Protein AF-A0A925I6N8-F1 (afdb_monomer_lite)

pLDDT: mean 93.07, std 11.15, range [39.81, 98.56]

Secondary structure (DSSP, 8-state):
---TT--EEEEEEEESSSEEEEEEEETTS-EEEEEEE--TT-HHHHHHHHHHHHHHTTT--HHHHGGG-SEEEEEESHHHHHHHTT----------TT-TTHHHHTTTGGG---

Radius of gyration: 21.25 Å; chains: 1; bounding box: 43×27×70 Å

Foldseek 3Di:
DPDLDFAWAEWEWEAQPQKIKIWIAGPVGDIWMFIAGADPVDRVVRRQNRVQRRCVVSPDHPVVRVVRYNDYHYHYCNVVCCVVVVPDDDDDDDDDPPCPCVVVCVVVVVPDPD

Sequence (114 aa):
MHTQHSPVQVMGIDAGGTMTDTFFVREDGAFVVGKAQSNPGDESQAIYESSVDALAEWQRKVDDVFPELLTCVYSGTAMLNRVVQRKGLDVGLMCNRGFEDIHSMGRAIQSYLG

Structure (mmCIF, N/CA/C/O backbone):
data_AF-A0A925I6N8-F1
#
_entry.id   AF-A0A925I6N8-F1
#
loop_
_atom_site.group_PDB
_atom_site.id
_atom_site.type_symbol
_atom_site.label_atom_id
_atom_site.label_alt_id
_atom_site.label_comp_id
_atom_site.label_asym_id
_atom_site.label_entity_id
_atom_site.label_seq_id
_atom_site.pdbx_PDB_ins_code
_atom_site.Cartn_x
_atom_site.Cartn_y
_atom_site.Cartn_z
_atom_site.occupancy
_atom_site.B_iso_or_equiv
_atom_site.auth_seq_id
_atom_site.auth_comp_id
_atom_site.auth_asym_id
_atom_site.auth_atom_id
_atom_site.pdbx_PDB_model_num
ATOM 1 N N . MET A 1 1 ? -15.101 10.101 32.518 1.00 39.81 1 MET A N 1
ATOM 2 C CA . MET A 1 1 ? -14.755 8.663 32.532 1.00 39.81 1 MET A CA 1
ATOM 3 C C . MET A 1 1 ? -15.674 7.906 31.567 1.00 39.81 1 MET A C 1
ATOM 5 O O . MET A 1 1 ? -16.537 7.164 32.006 1.00 39.81 1 MET A O 1
ATOM 9 N N . HIS A 1 2 ? -15.506 8.112 30.257 1.00 40.62 2 HIS A N 1
ATOM 10 C CA . HIS A 1 2 ? -16.213 7.374 29.199 1.00 40.62 2 HIS A CA 1
ATOM 11 C C . HIS A 1 2 ? -15.241 7.173 28.027 1.00 40.62 2 HIS A C 1
ATOM 13 O O . HIS A 1 2 ? -15.303 7.894 27.045 1.00 40.62 2 HIS A O 1
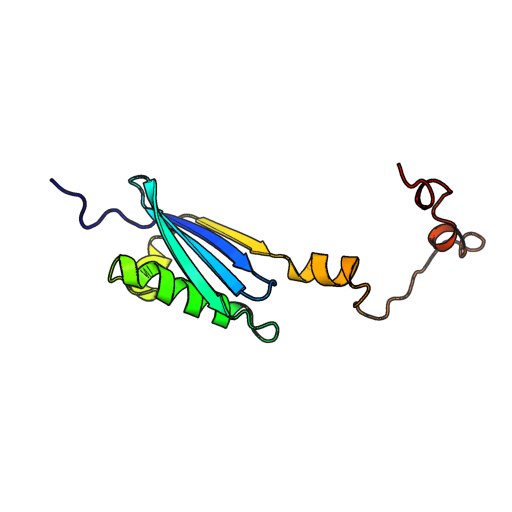ATOM 19 N N . THR A 1 3 ? -14.268 6.274 28.168 1.00 51.88 3 THR A N 1
ATOM 20 C CA . THR A 1 3 ? -13.252 6.003 2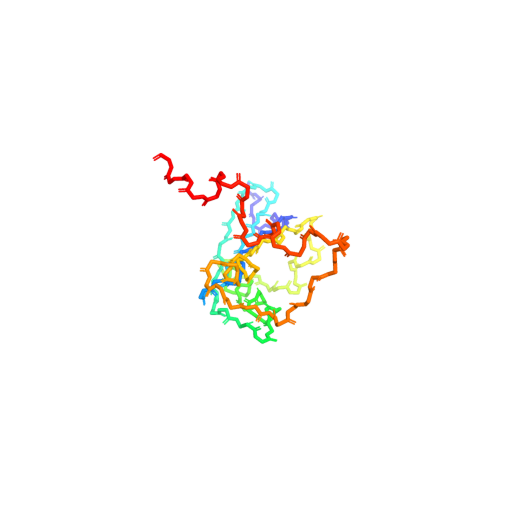7.123 1.00 51.88 3 THR A CA 1
ATOM 21 C C . THR A 1 3 ? -13.234 4.543 26.667 1.00 51.88 3 THR A C 1
ATOM 23 O O . THR A 1 3 ? -12.386 4.151 25.875 1.00 51.88 3 THR A O 1
ATOM 26 N N . GLN A 1 4 ? -14.169 3.708 27.130 1.00 58.59 4 GLN A N 1
ATOM 27 C CA . GLN A 1 4 ? -14.144 2.274 26.808 1.00 58.59 4 GLN A CA 1
ATOM 28 C C . GLN A 1 4 ? -14.782 1.910 25.453 1.00 58.59 4 GLN A C 1
ATOM 30 O O . GLN A 1 4 ? -14.677 0.759 25.042 1.00 58.59 4 GLN A O 1
ATOM 35 N N . HIS A 1 5 ? -15.397 2.857 24.730 1.00 69.38 5 HIS A N 1
ATOM 36 C CA . HIS A 1 5 ? -16.112 2.571 23.474 1.00 69.38 5 HIS A CA 1
ATOM 37 C C . HIS A 1 5 ? -16.114 3.753 22.483 1.00 69.38 5 HIS A C 1
ATOM 39 O O . HIS A 1 5 ? -17.152 4.147 21.966 1.00 69.38 5 HIS A O 1
ATOM 45 N N . SER A 1 6 ? -14.949 4.363 22.243 1.00 89.56 6 SER A N 1
ATOM 46 C CA . SER A 1 6 ? -14.807 5.282 21.104 1.00 89.56 6 SER A CA 1
ATOM 47 C C . SER A 1 6 ? -14.763 4.464 19.799 1.00 89.56 6 SER A C 1
ATOM 49 O O . SER A 1 6 ? -14.022 3.471 19.759 1.00 89.56 6 SER A O 1
ATOM 51 N N . PRO A 1 7 ? -15.556 4.821 18.768 1.00 95.00 7 PRO A N 1
ATOM 52 C CA . PRO A 1 7 ? -15.595 4.084 17.509 1.00 95.00 7 PRO A CA 1
ATOM 53 C C . PRO A 1 7 ? -14.255 4.173 16.779 1.00 95.00 7 PRO A C 1
ATOM 55 O O . PRO A 1 7 ? -13.541 5.176 16.864 1.00 95.00 7 PRO A O 1
ATOM 58 N N . VAL A 1 8 ? -13.914 3.120 16.045 1.00 97.69 8 VAL A N 1
ATOM 59 C CA . VAL A 1 8 ? -12.713 3.056 15.208 1.00 97.69 8 VAL A CA 1
ATOM 60 C C . VAL A 1 8 ? -13.058 3.607 13.830 1.00 97.69 8 VAL A C 1
ATOM 62 O O . VAL A 1 8 ? -13.865 3.028 13.117 1.00 97.69 8 VAL A O 1
ATOM 65 N N . GLN A 1 9 ? -12.463 4.736 13.452 1.00 97.94 9 GLN A N 1
ATOM 66 C CA . GLN A 1 9 ? -12.894 5.504 12.279 1.00 97.94 9 GLN A CA 1
ATOM 67 C C . GLN A 1 9 ? -11.942 5.393 11.086 1.00 97.94 9 GLN A C 1
ATOM 69 O O . GLN A 1 9 ? -12.376 5.556 9.945 1.00 97.94 9 GLN A O 1
ATOM 74 N N . VAL A 1 10 ? -10.651 5.148 11.319 1.00 98.56 10 VAL A N 1
ATOM 75 C CA . VAL A 1 10 ? -9.627 5.162 10.264 1.00 98.56 10 VAL A CA 1
ATOM 76 C C . VAL A 1 10 ? -8.835 3.866 10.283 1.00 98.56 10 VAL A C 1
ATOM 78 O O . VAL A 1 10 ? -8.399 3.423 11.344 1.00 98.56 10 VAL A O 1
ATOM 81 N N . MET A 1 11 ? -8.600 3.309 9.097 1.00 98.56 11 MET A N 1
ATOM 82 C CA . MET A 1 11 ? -7.674 2.202 8.873 1.00 98.56 11 MET A CA 1
ATOM 83 C C . MET A 1 11 ? -6.596 2.610 7.860 1.00 98.56 11 MET A C 1
ATOM 85 O O . MET A 1 11 ? -6.897 3.137 6.790 1.00 98.56 11 MET A O 1
ATOM 89 N N . GLY A 1 12 ? -5.334 2.369 8.191 1.00 98.50 12 GLY A N 1
ATOM 90 C CA . GLY A 1 12 ? -4.198 2.420 7.276 1.00 98.50 12 GLY A CA 1
ATOM 91 C C . GLY A 1 12 ? -3.651 1.016 7.047 1.00 98.50 12 GLY A C 1
ATOM 92 O O . GLY A 1 12 ? -3.636 0.204 7.971 1.00 98.50 12 GLY A O 1
ATOM 93 N N . ILE A 1 13 ? -3.210 0.728 5.827 1.00 98.38 13 ILE A N 1
ATOM 94 C CA . ILE A 1 13 ? -2.634 -0.565 5.442 1.00 98.38 13 ILE A CA 1
ATOM 95 C C . ILE A 1 13 ? -1.299 -0.315 4.750 1.00 98.38 13 ILE A C 1
ATOM 97 O O . ILE A 1 13 ? -1.236 0.519 3.845 1.00 98.38 13 ILE A O 1
ATOM 101 N N . ASP A 1 14 ? -0.265 -1.058 5.135 1.00 97.31 14 ASP A N 1
ATOM 102 C CA . ASP A 1 14 ? 0.989 -1.188 4.389 1.00 97.31 14 ASP A CA 1
ATOM 103 C C . ASP A 1 14 ? 1.228 -2.665 4.0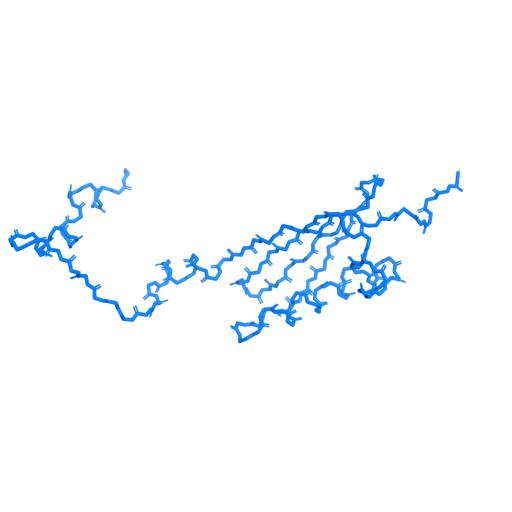49 1.00 97.31 14 ASP A C 1
ATOM 105 O O . ASP A 1 14 ? 1.412 -3.503 4.932 1.00 97.31 14 ASP A O 1
ATOM 109 N N . ALA A 1 15 ? 1.157 -2.995 2.760 1.00 94.75 15 ALA A N 1
ATOM 110 C CA . ALA A 1 15 ? 1.225 -4.362 2.249 1.00 94.75 15 ALA A CA 1
ATOM 111 C C . ALA A 1 15 ? 2.360 -4.570 1.225 1.00 94.75 15 ALA A C 1
ATOM 113 O O . ALA A 1 15 ? 3.036 -3.651 0.758 1.00 94.75 15 ALA A O 1
ATOM 114 N N . GLY A 1 16 ? 2.586 -5.822 0.825 1.00 84.06 16 GLY A N 1
ATOM 115 C CA . GLY A 1 16 ? 3.501 -6.167 -0.274 1.00 84.06 16 GLY A CA 1
ATOM 116 C C . GLY A 1 16 ? 4.990 -6.255 0.094 1.00 84.06 16 GLY A C 1
ATOM 117 O O . GLY A 1 16 ? 5.809 -6.565 -0.778 1.00 84.06 16 GLY A O 1
ATOM 118 N N . GLY A 1 17 ? 5.339 -6.020 1.365 1.00 88.19 17 GLY A N 1
ATOM 119 C CA . GLY A 1 17 ? 6.634 -6.372 1.956 1.00 88.19 17 GLY A CA 1
ATOM 120 C C . GLY A 1 17 ? 6.657 -7.812 2.483 1.00 88.19 17 GLY A C 1
ATOM 121 O O . GLY A 1 17 ? 5.795 -8.619 2.147 1.00 88.19 17 GLY A O 1
ATOM 122 N N . THR A 1 18 ? 7.617 -8.149 3.349 1.00 91.94 18 THR A N 1
ATOM 123 C CA . THR A 1 18 ? 7.642 -9.449 4.058 1.00 91.94 18 THR A CA 1
ATOM 124 C C . THR A 1 18 ? 6.484 -9.585 5.049 1.00 91.94 18 THR A C 1
ATOM 126 O O . THR A 1 18 ? 5.966 -10.680 5.261 1.00 91.94 18 THR A O 1
ATOM 129 N N . MET A 1 19 ? 6.090 -8.462 5.644 1.00 96.69 19 MET A N 1
ATOM 130 C CA . MET A 1 19 ? 4.994 -8.355 6.597 1.00 96.69 19 MET A CA 1
ATOM 131 C C . MET A 1 19 ? 3.978 -7.356 6.049 1.00 96.69 19 MET A C 1
ATOM 133 O O . MET A 1 19 ? 4.350 -6.451 5.299 1.00 96.69 19 MET A O 1
ATOM 137 N N . THR A 1 20 ? 2.719 -7.568 6.400 1.00 97.94 20 THR A N 1
ATOM 138 C CA . THR A 1 20 ? 1.620 -6.635 6.181 1.00 97.94 20 THR A CA 1
ATOM 139 C C . THR A 1 20 ? 1.283 -6.018 7.525 1.00 97.94 20 THR A C 1
ATOM 141 O O . THR A 1 20 ? 1.095 -6.748 8.500 1.00 97.94 20 THR A O 1
ATOM 144 N N . ASP A 1 21 ? 1.238 -4.693 7.568 1.00 98.25 21 ASP A N 1
ATOM 145 C CA . ASP A 1 21 ? 0.953 -3.924 8.769 1.00 98.25 21 ASP A CA 1
ATOM 146 C C . ASP A 1 21 ? -0.401 -3.208 8.604 1.00 98.25 21 ASP A C 1
ATOM 148 O O . ASP A 1 21 ? -0.715 -2.645 7.550 1.00 98.25 21 ASP A O 1
ATOM 152 N N . THR A 1 22 ? -1.217 -3.214 9.656 1.00 98.56 22 THR A N 1
ATOM 153 C CA . THR A 1 22 ? -2.500 -2.491 9.704 1.00 98.56 22 THR A CA 1
ATOM 154 C C . THR A 1 22 ? -2.516 -1.539 10.884 1.00 98.56 22 THR A C 1
ATOM 156 O O . THR A 1 22 ? -2.161 -1.926 11.994 1.00 98.56 22 THR A O 1
ATOM 159 N N . PHE A 1 23 ? -2.974 -0.312 10.667 1.00 98.06 23 PHE A N 1
ATOM 160 C CA . PHE A 1 23 ? -3.001 0.757 11.659 1.00 98.06 23 PHE A CA 1
ATOM 161 C C . PHE A 1 23 ? -4.432 1.263 11.835 1.00 98.06 23 PHE A C 1
ATOM 163 O O . PHE A 1 23 ? -5.018 1.771 10.882 1.00 98.06 23 PHE A O 1
ATOM 170 N N . PHE A 1 24 ? -5.001 1.146 13.032 1.00 98.56 24 PHE A N 1
ATOM 171 C CA . PHE A 1 24 ? -6.367 1.600 13.320 1.00 98.56 24 PHE A CA 1
ATOM 172 C C . PHE A 1 24 ? -6.353 2.822 14.221 1.00 98.56 24 PHE A C 1
ATOM 174 O O . PHE A 1 24 ? -5.601 2.843 15.190 1.00 98.56 24 PHE A O 1
ATOM 181 N N . VAL A 1 25 ? -7.220 3.800 13.953 1.00 98.31 25 VAL A N 1
ATOM 182 C CA . VAL A 1 25 ? -7.376 5.008 14.779 1.00 98.31 25 VAL A CA 1
ATOM 183 C C . VAL A 1 25 ? -8.829 5.170 15.202 1.00 98.31 25 VAL A C 1
ATOM 185 O O . VAL A 1 25 ? -9.746 5.110 14.378 1.00 98.31 25 VAL A O 1
ATOM 188 N N . ARG A 1 26 ? -9.031 5.381 16.500 1.00 97.25 26 ARG A N 1
ATOM 189 C CA . ARG A 1 26 ? -10.319 5.742 17.097 1.00 97.25 26 ARG A CA 1
ATOM 190 C C . ARG A 1 26 ? -10.627 7.222 16.923 1.00 97.25 26 ARG A C 1
ATOM 192 O O . ARG A 1 26 ? -9.738 8.029 16.674 1.00 97.25 26 ARG A O 1
ATOM 199 N N . GLU A 1 27 ? -11.887 7.585 17.120 1.00 96.81 27 GLU A N 1
ATOM 200 C CA . GLU A 1 27 ? -12.326 8.985 17.144 1.00 96.81 27 GLU A CA 1
ATOM 201 C C . GLU A 1 27 ? -11.562 9.827 18.186 1.00 96.81 27 GLU A C 1
ATOM 203 O O . GLU A 1 27 ? -11.271 10.996 17.948 1.00 96.81 27 GLU A O 1
ATOM 208 N N . ASP A 1 28 ? -11.179 9.229 19.320 1.00 95.69 28 ASP A N 1
ATOM 209 C CA . ASP A 1 28 ? -10.369 9.882 20.360 1.00 95.69 28 ASP A CA 1
ATOM 210 C C . ASP A 1 28 ? -8.865 9.991 20.026 1.00 95.69 28 ASP A C 1
ATOM 212 O O . ASP A 1 28 ? -8.088 10.523 20.822 1.00 95.69 28 ASP A O 1
ATOM 216 N N . GLY A 1 29 ? -8.448 9.510 18.851 1.00 95.75 29 GLY A N 1
ATOM 217 C CA . GLY A 1 29 ? -7.067 9.534 18.373 1.00 95.75 29 GLY A CA 1
ATOM 218 C C . GLY A 1 29 ? -6.181 8.403 18.904 1.00 95.75 29 GLY A C 1
ATOM 219 O O . GLY A 1 29 ? -5.021 8.313 18.496 1.00 95.75 29 GLY A O 1
ATOM 220 N N . ALA A 1 30 ? -6.684 7.525 19.781 1.00 96.56 30 ALA A N 1
ATOM 221 C CA . ALA A 1 30 ? -5.942 6.335 20.183 1.00 96.56 30 ALA A CA 1
ATOM 222 C C . ALA A 1 30 ? -5.796 5.369 19.001 1.00 96.56 30 ALA A C 1
ATOM 224 O O . ALA A 1 30 ? -6.712 5.212 18.190 1.00 96.56 30 ALA A O 1
ATOM 225 N N . PHE A 1 31 ? -4.651 4.691 18.924 1.00 97.88 31 PHE A N 1
ATOM 226 C CA . PHE A 1 31 ? -4.344 3.796 17.816 1.00 97.88 31 PHE A CA 1
ATOM 227 C C . PHE A 1 31 ? -3.756 2.463 18.269 1.00 97.88 31 PHE A C 1
ATOM 229 O O . PHE A 1 31 ? -3.188 2.358 19.357 1.00 97.88 31 PHE A O 1
ATOM 236 N N . VAL A 1 32 ? -3.883 1.463 17.401 1.00 98.31 32 VAL A N 1
ATOM 237 C CA . VAL A 1 32 ? -3.223 0.154 17.509 1.00 98.31 32 VAL A CA 1
ATOM 238 C C . VAL A 1 32 ? -2.632 -0.234 16.167 1.00 98.31 32 VAL A C 1
ATOM 240 O O . VAL A 1 32 ? -3.102 0.203 15.113 1.00 98.31 32 VAL A O 1
ATOM 243 N N . VAL A 1 33 ? -1.592 -1.058 16.226 1.00 98.38 33 VAL A N 1
ATOM 244 C CA . VAL A 1 33 ? -0.901 -1.592 15.058 1.00 98.38 33 VAL A CA 1
ATOM 245 C C . VAL A 1 33 ? -0.965 -3.100 15.138 1.00 98.38 33 VAL A C 1
ATOM 247 O O . VAL A 1 33 ? -0.691 -3.661 16.193 1.00 98.38 33 VAL A O 1
ATOM 250 N N . GLY A 1 34 ? -1.323 -3.726 14.031 1.00 98.31 34 GLY A N 1
ATOM 251 C CA . GLY A 1 34 ? -1.227 -5.165 13.870 1.00 98.31 34 GLY A CA 1
ATOM 252 C C . GLY A 1 34 ? -0.226 -5.513 12.800 1.00 98.31 34 GLY A C 1
ATOM 253 O O . GLY A 1 34 ? 0.146 -4.664 11.979 1.00 98.31 34 GLY A O 1
ATOM 254 N N . LYS A 1 35 ? 0.200 -6.767 12.836 1.00 98.25 35 LYS A N 1
ATOM 255 C CA . LYS A 1 35 ? 1.218 -7.273 11.940 1.00 98.25 35 LYS A CA 1
ATOM 256 C C . LYS A 1 35 ? 0.997 -8.741 11.620 1.00 98.25 35 LYS A C 1
ATOM 258 O O . LYS A 1 35 ? 0.935 -9.583 12.509 1.00 98.25 35 LYS A O 1
ATOM 263 N N . ALA A 1 36 ? 0.992 -9.066 10.335 1.00 98.31 36 ALA A N 1
ATOM 264 C CA . ALA A 1 36 ? 0.955 -10.445 9.862 1.00 98.31 36 ALA A CA 1
ATOM 265 C C . ALA A 1 36 ? 1.987 -10.685 8.763 1.00 98.31 36 ALA A C 1
ATOM 267 O O . ALA A 1 36 ? 2.522 -9.754 8.159 1.00 98.31 36 ALA A O 1
ATOM 268 N N . GLN A 1 37 ? 2.298 -11.953 8.506 1.00 97.94 37 GLN A N 1
ATOM 269 C CA . GLN A 1 37 ? 3.145 -12.314 7.378 1.00 97.94 37 GLN A CA 1
ATOM 270 C C . GLN A 1 37 ? 2.402 -12.020 6.069 1.00 97.94 37 GLN A C 1
ATOM 272 O O . GLN A 1 37 ? 1.244 -12.394 5.908 1.00 97.94 37 GLN A O 1
ATOM 277 N N . SER A 1 38 ? 3.066 -11.359 5.120 1.00 96.06 38 SER A N 1
ATOM 278 C CA . SER A 1 38 ? 2.452 -11.073 3.823 1.00 96.06 38 SER A CA 1
ATOM 279 C C . SER A 1 38 ? 2.181 -12.351 3.040 1.00 96.06 38 SER A C 1
ATOM 281 O O . SER A 1 38 ? 3.005 -13.269 3.013 1.00 96.06 38 SER A O 1
ATOM 283 N N . ASN A 1 39 ? 1.071 -12.357 2.305 1.00 93.94 39 ASN A N 1
ATOM 284 C CA . ASN A 1 39 ? 0.729 -13.407 1.358 1.00 93.94 39 ASN A CA 1
ATOM 285 C C . ASN A 1 39 ? 0.646 -12.814 -0.062 1.00 93.94 39 ASN A C 1
ATOM 287 O O . ASN A 1 39 ? -0.374 -12.238 -0.428 1.00 93.94 39 ASN A O 1
ATOM 291 N N . PRO A 1 40 ? 1.696 -12.957 -0.896 1.00 87.31 40 PRO A N 1
ATOM 292 C CA . PRO A 1 40 ? 1.687 -12.439 -2.267 1.00 87.31 40 PRO A CA 1
ATOM 293 C C . PRO A 1 40 ? 0.651 -13.097 -3.190 1.00 87.31 40 PRO A C 1
ATOM 295 O O . PRO A 1 40 ? 0.391 -12.571 -4.270 1.00 87.31 40 PRO A O 1
ATOM 298 N N . GLY A 1 41 ? 0.121 -14.269 -2.815 1.00 89.38 41 GLY A N 1
ATOM 299 C CA . GLY A 1 41 ? -0.938 -14.953 -3.557 1.00 89.38 41 GLY A CA 1
ATOM 300 C C . GLY A 1 41 ? -2.335 -14.426 -3.230 1.00 89.38 41 GLY A C 1
ATOM 301 O O . GLY A 1 41 ? -3.209 -14.476 -4.090 1.00 89.38 41 GLY A O 1
ATOM 302 N N . ASP A 1 42 ? -2.525 -13.903 -2.017 1.00 93.06 42 ASP A N 1
ATOM 303 C CA . ASP A 1 42 ? -3.766 -13.281 -1.558 1.00 93.06 42 ASP A CA 1
ATOM 304 C C . ASP A 1 42 ? -3.480 -12.275 -0.430 1.00 93.06 42 ASP A C 1
ATOM 306 O O . ASP A 1 42 ? -3.411 -12.623 0.751 1.00 93.06 42 ASP A O 1
ATOM 310 N N . GLU A 1 43 ? -3.314 -11.003 -0.796 1.00 93.69 43 GLU A N 1
ATOM 311 C CA . GLU A 1 43 ? -3.027 -9.939 0.173 1.00 93.69 43 GLU A CA 1
ATOM 312 C C . GLU A 1 43 ? -4.187 -9.703 1.149 1.00 93.69 43 GLU A C 1
ATOM 314 O O . GLU A 1 43 ? -3.958 -9.248 2.270 1.00 93.69 43 GLU A O 1
ATOM 319 N N . SER A 1 44 ? -5.424 -10.042 0.766 1.00 94.94 44 SER A N 1
ATOM 320 C CA . SER A 1 44 ? -6.595 -9.825 1.619 1.00 94.94 44 SER A CA 1
ATOM 32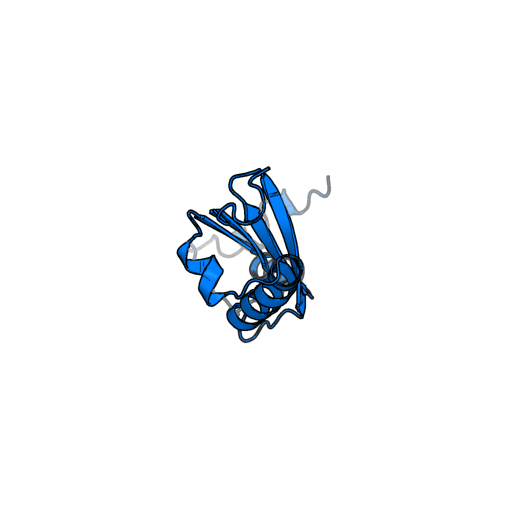1 C C . SER A 1 44 ? -6.526 -10.656 2.902 1.00 94.94 44 SER A C 1
ATOM 323 O O . SER A 1 44 ? -6.891 -10.167 3.972 1.00 94.94 44 SER A O 1
ATOM 325 N N . GLN A 1 45 ? -5.960 -11.865 2.818 1.00 97.06 45 GLN A N 1
ATOM 326 C CA . GLN A 1 45 ? -5.740 -12.727 3.973 1.00 97.06 45 GLN A CA 1
ATOM 327 C C . GLN A 1 45 ? -4.753 -12.099 4.965 1.00 97.06 45 GLN A C 1
ATOM 329 O O . GLN A 1 45 ? -5.043 -12.032 6.158 1.00 97.06 45 GLN A O 1
ATOM 334 N N . ALA A 1 46 ? -3.616 -11.594 4.480 1.00 97.19 46 ALA A N 1
ATOM 335 C CA . ALA A 1 46 ? -2.603 -10.979 5.338 1.00 97.19 46 ALA A CA 1
ATOM 336 C C . ALA A 1 46 ? -3.122 -9.696 6.008 1.00 97.19 46 ALA A C 1
ATOM 338 O O . ALA A 1 46 ? -2.862 -9.457 7.186 1.00 97.19 46 ALA A O 1
ATOM 339 N N . ILE A 1 47 ? -3.914 -8.893 5.288 1.00 97.81 47 ILE A N 1
ATOM 340 C CA . ILE A 1 47 ? -4.583 -7.709 5.845 1.00 97.81 47 ILE A CA 1
ATOM 341 C C . ILE A 1 47 ? -5.567 -8.114 6.946 1.00 97.81 47 ILE A C 1
ATOM 343 O O . ILE A 1 47 ? -5.603 -7.477 8.000 1.00 97.81 47 ILE A O 1
ATOM 347 N N . TYR A 1 48 ? -6.357 -9.168 6.727 1.00 98.06 48 TYR A N 1
ATOM 348 C CA . TYR A 1 48 ? -7.311 -9.661 7.717 1.00 98.06 48 TYR A CA 1
ATOM 349 C C . TYR A 1 48 ? -6.605 -10.177 8.976 1.00 98.06 48 TYR A C 1
ATOM 351 O O . TYR A 1 48 ? -6.956 -9.774 10.082 1.00 98.06 48 TYR A O 1
ATOM 359 N N . GLU A 1 49 ? -5.574 -11.007 8.822 1.00 98.31 49 GLU A N 1
ATOM 360 C CA . GLU A 1 49 ? -4.785 -11.542 9.938 1.00 98.31 49 GLU A CA 1
ATOM 361 C C . GLU A 1 49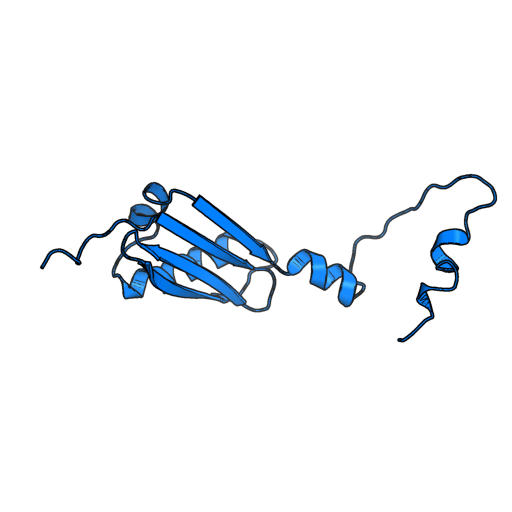 ? -4.089 -10.424 10.729 1.00 98.31 49 GLU A C 1
ATOM 363 O O . GLU A 1 49 ? -4.159 -10.404 11.957 1.00 98.31 49 GLU A O 1
ATOM 368 N N . SER A 1 50 ? -3.514 -9.436 10.034 1.00 98.50 50 SER A N 1
ATOM 369 C CA . SER A 1 50 ? -2.946 -8.237 10.659 1.00 98.50 50 SER A CA 1
ATOM 370 C C . SER A 1 50 ? -4.014 -7.430 11.404 1.00 98.50 50 SER A C 1
ATOM 372 O O . SER A 1 50 ? -3.772 -6.928 12.499 1.00 98.50 50 SER A O 1
ATOM 374 N N . SER A 1 51 ? -5.230 -7.338 10.859 1.00 98.50 51 SER A N 1
ATOM 375 C CA . SER A 1 51 ? -6.341 -6.643 11.518 1.00 98.50 51 SER A CA 1
ATOM 376 C C . SER A 1 51 ? -6.793 -7.357 12.792 1.00 98.50 51 SER A C 1
ATOM 378 O O . SER A 1 51 ? -7.086 -6.700 13.788 1.00 98.50 51 SER A O 1
ATOM 380 N N . VAL A 1 52 ? -6.825 -8.694 12.787 1.00 98.50 52 VAL A N 1
ATOM 381 C CA . VAL A 1 52 ? -7.116 -9.500 13.983 1.00 98.50 52 VAL A CA 1
ATOM 382 C C . VAL A 1 52 ? -6.063 -9.261 15.066 1.00 98.50 52 VAL A C 1
ATOM 384 O O . VAL A 1 52 ? -6.433 -9.045 16.218 1.00 98.50 52 VAL A O 1
ATOM 387 N N . ASP A 1 53 ? -4.780 -9.254 14.695 1.00 98.56 53 ASP A N 1
ATOM 388 C CA . ASP A 1 53 ? -3.666 -8.962 15.605 1.00 98.56 53 ASP A CA 1
ATOM 389 C C . ASP A 1 53 ? -3.798 -7.563 16.234 1.00 98.56 53 ASP A C 1
ATOM 391 O O . ASP A 1 53 ? -3.807 -7.434 17.457 1.00 98.56 53 ASP A O 1
ATOM 395 N N . ALA A 1 54 ? -4.044 -6.525 15.422 1.00 98.25 54 ALA A N 1
ATOM 396 C CA . ALA A 1 54 ? -4.191 -5.152 15.918 1.00 98.25 54 ALA A CA 1
ATOM 397 C C . ALA A 1 54 ? -5.356 -5.006 16.910 1.00 98.25 54 ALA A C 1
ATOM 399 O O . ALA A 1 54 ? -5.241 -4.366 17.955 1.00 98.25 54 ALA A O 1
ATOM 400 N N . LEU A 1 55 ? -6.519 -5.560 16.556 1.00 97.94 55 LEU A N 1
ATOM 401 C CA . LEU A 1 55 ? -7.760 -5.363 17.304 1.00 97.94 55 LEU A CA 1
ATOM 402 C C . LEU A 1 55 ? -7.835 -6.218 18.575 1.00 97.94 55 LEU A C 1
ATOM 404 O O . LEU A 1 55 ? -8.628 -5.900 19.470 1.00 97.94 55 LEU A O 1
ATOM 408 N N . ALA A 1 56 ? -6.984 -7.243 18.702 1.00 97.38 56 ALA A N 1
ATOM 409 C CA . ALA A 1 56 ? -6.844 -8.032 19.922 1.00 97.38 56 ALA A CA 1
ATOM 410 C C . ALA A 1 56 ? -6.420 -7.171 21.127 1.00 97.38 56 ALA A C 1
ATOM 412 O O . ALA A 1 56 ? -6.943 -7.378 22.224 1.00 97.38 56 ALA A O 1
ATOM 413 N N . GLU A 1 57 ? -5.585 -6.145 20.916 1.00 95.94 57 GLU A N 1
ATOM 414 C CA . GLU A 1 57 ? -5.194 -5.152 21.938 1.00 95.94 57 GLU A CA 1
ATOM 415 C C . GLU A 1 57 ? -6.399 -4.408 22.533 1.00 95.94 57 GLU A C 1
ATOM 417 O O . GLU A 1 57 ? -6.410 -3.987 23.691 1.00 95.94 57 GLU A O 1
ATOM 422 N N . TRP A 1 58 ? -7.460 -4.261 21.742 1.00 95.50 58 TRP A N 1
ATOM 423 C CA . TRP A 1 58 ? -8.714 -3.641 22.155 1.00 95.50 58 TRP A CA 1
ATOM 424 C C . TRP A 1 58 ? -9.809 -4.649 22.497 1.00 95.50 58 TRP A C 1
ATOM 426 O O . TRP A 1 58 ? -10.916 -4.229 22.832 1.00 95.50 58 TRP A O 1
ATOM 436 N N . GLN A 1 59 ? -9.511 -5.950 22.436 1.00 96.12 59 GLN A N 1
ATOM 437 C CA . GLN A 1 59 ? -10.467 -7.042 22.630 1.00 96.12 59 GLN A CA 1
ATOM 438 C C . GLN A 1 59 ? -11.681 -6.938 21.692 1.00 96.12 59 GLN A C 1
ATOM 440 O O . GLN A 1 59 ? -12.806 -7.268 22.071 1.00 96.12 59 GLN A O 1
ATOM 445 N N . ARG A 1 60 ? -11.461 -6.460 20.462 1.00 95.38 60 ARG A N 1
ATOM 446 C CA . ARG A 1 60 ? -12.502 -6.296 19.440 1.00 95.38 60 ARG A CA 1
ATOM 447 C C . ARG A 1 60 ? -12.280 -7.256 18.284 1.00 95.38 60 ARG A C 1
ATOM 449 O O . ARG A 1 60 ? -11.149 -7.635 17.993 1.00 95.38 60 ARG A O 1
ATOM 456 N N . LYS A 1 61 ? -13.362 -7.634 17.606 1.00 96.88 61 LYS A N 1
ATOM 457 C CA . LYS A 1 61 ? -13.284 -8.433 16.382 1.00 96.88 61 LYS A CA 1
ATOM 458 C C . LYS A 1 61 ? -13.348 -7.531 15.159 1.00 96.88 61 LYS A C 1
ATOM 460 O O . LYS A 1 61 ? -13.937 -6.453 15.198 1.00 96.88 61 LYS A O 1
ATOM 465 N N . VAL A 1 62 ? -12.777 -8.023 14.066 1.00 96.94 62 VAL A N 1
ATOM 466 C CA . VAL A 1 62 ? -12.806 -7.370 12.753 1.00 96.94 62 VAL A CA 1
ATOM 467 C C . VAL A 1 62 ? -14.241 -7.041 12.325 1.00 96.94 62 VAL A C 1
ATOM 469 O O . VAL A 1 62 ? -14.517 -5.894 11.980 1.00 96.94 62 VAL A O 1
ATOM 472 N N . ASP A 1 63 ? -15.163 -8.000 12.448 1.00 96.19 63 ASP A N 1
ATOM 473 C CA . ASP A 1 63 ? -16.572 -7.840 12.055 1.00 96.19 63 ASP A CA 1
ATOM 474 C C . ASP A 1 63 ? -17.309 -6.738 12.835 1.00 96.19 63 ASP A C 1
ATOM 476 O O . ASP A 1 63 ? -18.244 -6.136 12.311 1.00 96.19 63 ASP A O 1
ATOM 480 N N . ASP A 1 64 ? -16.876 -6.445 14.066 1.00 95.06 64 ASP A N 1
ATOM 481 C CA . ASP A 1 64 ? -17.454 -5.376 14.888 1.00 95.06 64 ASP A CA 1
ATOM 482 C C . ASP A 1 64 ? -16.885 -3.998 14.515 1.00 95.06 64 ASP A C 1
ATOM 484 O O . ASP A 1 64 ? -17.514 -2.976 14.766 1.00 95.06 64 ASP A O 1
ATOM 488 N N . VAL A 1 65 ? -15.661 -3.960 13.981 1.00 96.81 65 VAL A N 1
ATOM 489 C CA . VAL A 1 65 ? -14.885 -2.731 13.756 1.00 96.81 65 VAL A CA 1
ATOM 490 C C . VAL A 1 65 ? -15.012 -2.229 12.325 1.00 96.81 65 VAL A C 1
ATOM 492 O O . VAL A 1 65 ? -15.148 -1.030 12.110 1.00 96.81 65 VAL A O 1
ATOM 495 N N . PHE A 1 66 ? -14.986 -3.119 11.333 1.00 96.75 66 PHE A N 1
ATOM 496 C CA . PHE A 1 66 ? -15.043 -2.730 9.922 1.00 96.75 66 PHE A CA 1
ATOM 497 C C . PHE A 1 66 ? -16.275 -1.878 9.564 1.00 96.75 66 PHE A C 1
ATOM 499 O O . PHE A 1 66 ? -16.110 -0.931 8.795 1.00 96.75 66 PHE A O 1
ATOM 506 N N . PRO A 1 67 ? -17.475 -2.114 10.136 1.00 97.50 67 PRO A N 1
ATOM 507 C CA . PRO A 1 67 ? -18.631 -1.242 9.919 1.00 97.50 67 PRO A CA 1
ATOM 508 C C . PRO A 1 67 ? -18.508 0.174 10.511 1.00 97.50 67 PRO A C 1
ATOM 510 O O . PRO A 1 67 ? -19.274 1.050 10.119 1.00 97.50 67 PRO A O 1
ATOM 513 N N . GLU A 1 68 ? -17.593 0.412 11.458 1.00 97.44 68 GLU A N 1
ATOM 514 C CA . GLU A 1 68 ? -17.369 1.734 12.072 1.00 97.44 68 GLU A CA 1
ATOM 515 C C . GLU A 1 68 ? -16.432 2.623 11.247 1.00 97.44 68 GLU A C 1
ATOM 517 O O . GLU A 1 68 ? -16.437 3.848 11.409 1.00 97.44 68 GLU A O 1
ATOM 522 N N . LEU A 1 69 ? -15.631 2.011 10.367 1.00 97.94 69 LEU A N 1
ATOM 523 C CA . LEU A 1 69 ? -14.628 2.711 9.580 1.00 97.94 69 LEU A CA 1
ATOM 524 C C . LEU A 1 69 ? -15.289 3.739 8.659 1.00 97.94 69 LEU A C 1
ATOM 526 O O . LEU A 1 69 ? -16.116 3.420 7.808 1.00 97.94 69 LEU A O 1
ATOM 530 N N . LEU A 1 70 ? -14.851 4.987 8.785 1.00 98.25 70 LEU A N 1
ATOM 531 C CA . LEU A 1 70 ? -15.219 6.081 7.892 1.00 98.25 70 LEU A CA 1
ATOM 532 C C . LEU A 1 70 ? -14.316 6.119 6.657 1.00 98.25 70 LEU A C 1
ATOM 534 O O . LEU A 1 70 ? -14.720 6.610 5.604 1.00 98.25 70 LEU A O 1
ATOM 538 N N . THR A 1 71 ? -13.077 5.640 6.788 1.00 98.00 71 THR A N 1
ATOM 539 C CA . THR A 1 71 ? -12.107 5.608 5.693 1.00 98.00 71 THR A CA 1
ATOM 540 C C . THR A 1 71 ? -11.053 4.523 5.893 1.00 98.00 71 THR A C 1
ATOM 542 O O . THR A 1 71 ? -10.688 4.170 7.017 1.00 98.00 71 THR A O 1
ATOM 545 N N . CYS A 1 72 ? -10.536 4.024 4.775 1.00 97.94 72 CYS A N 1
ATOM 546 C CA . CYS A 1 72 ? -9.429 3.085 4.722 1.00 97.94 72 CYS A CA 1
ATOM 547 C C . CYS A 1 72 ? -8.442 3.539 3.644 1.00 97.94 72 CYS A C 1
ATOM 549 O O . CYS A 1 72 ? -8.833 3.762 2.497 1.00 97.94 72 CYS A O 1
ATOM 551 N N . VAL A 1 73 ? -7.163 3.655 3.996 1.00 98.38 73 VAL A N 1
ATOM 552 C CA . VAL A 1 73 ? -6.088 4.000 3.061 1.00 98.38 73 VAL A CA 1
ATOM 553 C C . VAL A 1 73 ? -5.193 2.788 2.874 1.00 98.38 73 VAL A C 1
ATOM 555 O O . VAL A 1 73 ? -4.526 2.346 3.807 1.00 98.38 73 VAL A O 1
ATOM 558 N N . TYR A 1 74 ? -5.170 2.268 1.650 1.00 97.38 74 TYR A N 1
ATOM 559 C CA . TYR A 1 74 ? -4.265 1.196 1.265 1.00 97.38 74 TYR A CA 1
ATOM 560 C C . TYR A 1 74 ? -2.975 1.769 0.679 1.00 97.38 74 TYR A C 1
ATOM 562 O O . TYR A 1 74 ? -3.000 2.604 -0.228 1.00 97.38 74 TYR A O 1
ATOM 570 N N . SER A 1 75 ? -1.849 1.282 1.181 1.00 96.62 75 SER A N 1
ATOM 571 C CA . SER A 1 75 ? -0.521 1.493 0.625 1.00 96.62 75 SER A CA 1
ATOM 572 C C . SER A 1 75 ? 0.205 0.156 0.522 1.00 96.62 75 SER A C 1
ATOM 574 O O . SER A 1 75 ? -0.140 -0.813 1.199 1.00 96.62 75 SER A O 1
ATOM 576 N N . GLY A 1 76 ? 1.194 0.077 -0.361 1.00 93.62 76 GLY A N 1
ATOM 577 C CA . GLY A 1 76 ? 1.993 -1.128 -0.450 1.00 93.62 76 GLY A CA 1
ATOM 578 C C . GLY A 1 76 ? 3.148 -1.033 -1.429 1.00 93.62 76 GLY A C 1
ATOM 579 O O . GLY A 1 76 ? 3.244 -0.128 -2.261 1.00 93.62 76 GLY A O 1
ATOM 580 N N . THR A 1 77 ? 4.040 -2.009 -1.329 1.00 94.56 77 THR A N 1
ATOM 581 C CA . THR A 1 77 ? 5.321 -2.031 -2.045 1.00 94.56 77 THR A CA 1
ATOM 582 C C . THR A 1 77 ? 5.379 -3.069 -3.164 1.00 94.56 77 THR A C 1
ATOM 584 O O . THR A 1 77 ? 6.361 -3.116 -3.904 1.00 94.56 77 THR A O 1
ATOM 587 N N . ALA A 1 78 ? 4.319 -3.858 -3.377 1.00 91.44 78 ALA A N 1
ATOM 588 C CA . ALA A 1 78 ? 4.299 -4.938 -4.369 1.00 91.44 78 ALA A CA 1
ATOM 589 C C . ALA A 1 78 ? 4.623 -4.468 -5.804 1.00 91.44 78 ALA A C 1
ATOM 591 O O . ALA A 1 78 ? 5.298 -5.180 -6.556 1.00 91.44 78 ALA A O 1
ATOM 592 N N . MET A 1 79 ? 4.168 -3.271 -6.199 1.00 92.44 79 MET A N 1
ATOM 593 C CA . MET A 1 79 ? 4.488 -2.685 -7.510 1.00 92.44 79 MET A CA 1
ATOM 594 C C . MET A 1 79 ? 5.932 -2.180 -7.568 1.00 92.44 79 MET A C 1
ATOM 596 O O . MET A 1 79 ? 6.651 -2.466 -8.524 1.00 92.44 79 MET A O 1
ATOM 600 N N . LEU A 1 80 ? 6.379 -1.475 -6.526 1.00 95.00 80 LEU A N 1
ATOM 601 C CA . LEU A 1 80 ? 7.738 -0.945 -6.446 1.00 95.00 80 LEU A CA 1
ATOM 602 C C . LEU A 1 80 ? 8.776 -2.073 -6.479 1.00 95.00 80 LEU A C 1
ATOM 604 O O . LEU A 1 80 ? 9.755 -1.979 -7.218 1.00 95.00 80 LEU A O 1
ATOM 608 N N . ASN A 1 81 ? 8.518 -3.169 -5.760 1.00 91.44 81 ASN A N 1
ATOM 609 C CA . ASN A 1 81 ? 9.377 -4.351 -5.720 1.00 91.44 81 ASN A CA 1
ATOM 610 C C . ASN A 1 81 ? 9.601 -4.947 -7.116 1.00 91.44 81 ASN A C 1
ATOM 612 O O . ASN A 1 81 ? 10.727 -5.315 -7.441 1.00 91.44 81 ASN A O 1
ATOM 616 N N . ARG A 1 82 ? 8.584 -4.953 -7.989 1.00 93.00 82 ARG A N 1
ATOM 617 C CA . ARG A 1 82 ? 8.735 -5.394 -9.388 1.00 93.00 82 ARG A CA 1
ATOM 618 C C . ARG A 1 82 ? 9.713 -4.514 -10.167 1.00 93.00 82 ARG A C 1
ATOM 620 O O . ARG A 1 82 ? 10.555 -5.033 -10.901 1.00 93.00 82 ARG A O 1
ATOM 627 N N . VAL A 1 83 ? 9.636 -3.195 -9.976 1.00 95.69 83 VAL A N 1
ATOM 628 C CA . VAL A 1 83 ? 10.512 -2.217 -10.642 1.00 95.69 83 VAL A CA 1
ATOM 629 C C . VAL A 1 83 ? 11.955 -2.353 -10.155 1.00 95.69 83 VAL A C 1
ATOM 631 O O . VAL A 1 83 ? 12.860 -2.530 -10.972 1.00 95.69 83 VAL A O 1
ATOM 634 N N . VAL A 1 84 ? 12.184 -2.313 -8.838 1.00 96.00 84 VAL A N 1
ATOM 635 C CA . VAL A 1 84 ? 13.547 -2.306 -8.273 1.00 96.00 84 VAL A CA 1
ATOM 636 C C . VAL A 1 84 ? 14.243 -3.662 -8.395 1.00 96.00 84 VAL A C 1
ATOM 638 O O . VAL A 1 84 ? 15.454 -3.703 -8.586 1.00 96.00 84 VAL A O 1
ATOM 641 N N . GLN A 1 85 ? 13.495 -4.772 -8.360 1.00 95.12 85 GLN A N 1
ATOM 642 C CA . GLN A 1 85 ? 14.051 -6.114 -8.571 1.00 95.12 85 GLN A CA 1
ATOM 643 C C . GLN A 1 85 ? 14.176 -6.485 -10.053 1.00 95.12 85 GLN A C 1
ATOM 645 O O . GLN A 1 85 ? 14.725 -7.544 -10.354 1.00 95.12 85 GLN A O 1
ATOM 650 N N . ARG A 1 86 ? 13.653 -5.655 -10.972 1.00 95.00 86 ARG A N 1
ATOM 651 C CA . ARG A 1 86 ? 13.550 -5.963 -12.410 1.00 95.00 86 ARG A CA 1
ATOM 652 C C . ARG A 1 86 ? 12.851 -7.306 -12.672 1.00 95.00 86 ARG A C 1
ATOM 654 O O . ARG A 1 86 ? 13.227 -8.048 -13.573 1.00 95.00 86 ARG A O 1
ATOM 661 N N . LYS A 1 87 ? 11.824 -7.613 -11.875 1.00 94.12 87 LYS A N 1
ATOM 662 C CA . LYS A 1 87 ? 11.001 -8.825 -11.987 1.00 94.12 87 LYS A CA 1
ATOM 663 C C . LYS A 1 87 ? 9.575 -8.414 -12.318 1.00 94.12 87 LYS A C 1
ATOM 665 O O . LYS A 1 87 ? 8.804 -8.058 -11.431 1.00 94.12 87 LYS A O 1
ATOM 670 N N . GLY A 1 88 ? 9.249 -8.422 -13.603 1.00 93.69 88 GLY A N 1
ATOM 671 C CA . GLY A 1 88 ? 7.947 -8.017 -14.122 1.00 93.69 88 GLY A CA 1
ATOM 672 C C . GLY A 1 88 ? 7.407 -9.008 -15.142 1.00 93.69 88 GLY A C 1
ATOM 673 O O . GLY A 1 88 ? 7.924 -10.113 -15.282 1.00 93.69 88 GLY A O 1
ATOM 674 N N . LEU A 1 89 ? 6.349 -8.595 -15.833 1.00 96.31 89 LEU A N 1
ATOM 675 C CA . LEU A 1 89 ? 5.830 -9.313 -16.993 1.00 96.31 89 LEU A CA 1
ATOM 676 C C . LEU A 1 89 ? 6.667 -8.980 -18.231 1.00 96.31 89 LEU A C 1
ATOM 678 O O . LEU A 1 89 ? 7.174 -7.862 -18.349 1.00 96.31 89 LEU A O 1
ATOM 682 N N . ASP A 1 90 ? 6.738 -9.921 -19.168 1.00 96.88 90 ASP A N 1
ATOM 683 C CA . ASP A 1 90 ? 7.273 -9.658 -20.500 1.00 96.88 90 ASP A CA 1
ATOM 684 C C . ASP A 1 90 ? 6.297 -8.759 -21.266 1.00 96.88 90 ASP A C 1
ATOM 686 O O . ASP A 1 90 ? 5.146 -9.125 -21.518 1.00 96.88 90 ASP A O 1
ATOM 690 N N . VAL A 1 91 ? 6.752 -7.553 -21.608 1.00 96.81 91 VAL A N 1
ATOM 691 C CA . VAL A 1 91 ? 5.947 -6.521 -22.272 1.00 96.81 91 VAL A CA 1
ATOM 692 C C . VAL A 1 91 ? 6.596 -6.078 -23.580 1.00 96.81 91 VAL A C 1
ATOM 694 O O . VAL A 1 91 ? 7.817 -5.981 -23.683 1.00 96.81 91 VAL A O 1
ATOM 697 N N . GLY A 1 92 ? 5.769 -5.785 -24.585 1.00 96.56 92 GLY A N 1
ATOM 698 C CA . GLY A 1 92 ? 6.202 -5.174 -25.843 1.00 96.56 92 GLY A CA 1
ATOM 699 C C . GLY A 1 92 ? 6.009 -3.655 -25.838 1.00 96.56 92 GLY A C 1
ATOM 700 O O . GLY A 1 92 ? 5.097 -3.142 -25.192 1.00 96.56 92 GLY A O 1
ATOM 701 N N . LEU A 1 93 ? 6.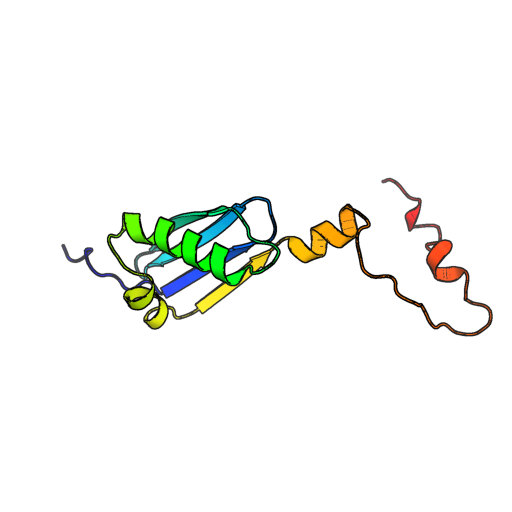838 -2.937 -26.599 1.00 97.19 93 LEU A N 1
ATOM 702 C CA . LEU A 1 93 ? 6.716 -1.496 -26.832 1.00 97.19 93 LEU A CA 1
ATOM 703 C C . LEU A 1 93 ? 6.444 -1.240 -28.320 1.00 97.19 93 LEU A C 1
ATOM 705 O O . LEU A 1 93 ? 7.253 -1.606 -29.168 1.00 97.19 93 LEU A O 1
ATOM 709 N N . MET A 1 94 ? 5.327 -0.584 -28.640 1.00 97.81 94 MET A N 1
ATOM 710 C CA . MET A 1 94 ? 5.069 -0.050 -29.983 1.00 97.81 94 MET A CA 1
ATOM 711 C C . MET A 1 94 ? 5.464 1.424 -30.029 1.00 97.81 94 MET A C 1
ATOM 713 O O . MET A 1 94 ? 5.076 2.201 -29.158 1.00 97.81 94 MET A O 1
ATOM 717 N N . CYS A 1 95 ? 6.223 1.813 -31.050 1.00 97.25 95 CYS A N 1
ATOM 718 C CA . CYS A 1 95 ? 6.697 3.180 -31.234 1.00 97.25 95 CYS A CA 1
ATOM 719 C C . CYS A 1 95 ? 6.649 3.592 -32.712 1.00 97.25 95 CYS A C 1
ATOM 721 O O . CYS A 1 95 ? 6.371 2.780 -33.597 1.00 97.25 95 CYS A O 1
ATOM 723 N N . ASN A 1 96 ? 6.893 4.875 -32.975 1.00 98.38 96 ASN A N 1
ATOM 724 C CA . ASN A 1 96 ? 6.991 5.385 -34.338 1.00 98.38 96 ASN A CA 1
ATOM 725 C C . ASN A 1 96 ? 8.215 4.784 -35.042 1.00 98.38 96 ASN A C 1
ATOM 727 O O . ASN A 1 96 ? 9.294 4.721 -34.457 1.00 98.38 96 ASN A O 1
ATOM 731 N N . ARG A 1 97 ? 8.061 4.414 -36.319 1.00 97.88 97 ARG A N 1
ATOM 732 C CA . ARG A 1 97 ? 9.161 3.892 -37.143 1.00 97.88 97 ARG A CA 1
ATOM 733 C C . ARG A 1 97 ? 10.351 4.858 -37.146 1.00 97.88 97 ARG A C 1
ATOM 735 O O . ARG A 1 97 ? 10.169 6.033 -37.467 1.00 97.88 97 ARG A O 1
ATOM 742 N N . GLY A 1 98 ? 11.546 4.343 -36.860 1.00 97.69 98 GLY A N 1
ATOM 743 C CA . GLY A 1 98 ? 12.786 5.118 -36.749 1.00 97.69 98 GLY A CA 1
ATOM 744 C C . GLY A 1 98 ? 13.104 5.624 -35.335 1.00 97.69 98 GLY A C 1
ATOM 745 O O . GLY A 1 98 ? 14.052 6.390 -35.175 1.00 97.69 98 GLY A O 1
ATOM 746 N N . PHE A 1 99 ? 12.323 5.232 -34.321 1.00 97.44 99 PHE A N 1
ATOM 747 C CA . PHE A 1 99 ? 12.506 5.610 -32.913 1.00 97.44 99 PHE A CA 1
ATOM 748 C C . PHE A 1 99 ? 12.588 4.412 -31.952 1.00 97.44 99 PHE A C 1
ATOM 750 O O . PHE A 1 99 ? 12.479 4.585 -30.736 1.00 97.44 99 PHE A O 1
ATOM 757 N N . GLU A 1 100 ? 12.806 3.211 -32.482 1.00 97.25 100 GLU A N 1
ATOM 758 C CA . GLU A 1 100 ? 12.833 1.943 -31.748 1.00 97.25 100 GLU A CA 1
ATOM 759 C C . GLU A 1 100 ? 13.866 1.953 -30.604 1.00 97.25 100 GLU A C 1
ATOM 761 O O . GLU A 1 100 ? 13.598 1.442 -29.516 1.00 97.25 100 GLU A O 1
ATOM 766 N N . ASP A 1 101 ? 14.998 2.636 -30.800 1.00 96.31 101 ASP A N 1
ATOM 767 C CA . ASP A 1 101 ? 16.105 2.677 -29.839 1.00 96.31 101 ASP A CA 1
ATOM 768 C C . ASP A 1 101 ? 15.968 3.757 -28.748 1.00 96.31 101 ASP A C 1
ATOM 770 O O . ASP A 1 101 ? 16.755 3.773 -27.797 1.00 96.31 101 ASP A O 1
ATOM 774 N N . ILE A 1 102 ? 14.983 4.669 -28.833 1.00 95.69 102 ILE A N 1
ATOM 775 C CA . ILE A 1 102 ? 14.860 5.801 -27.887 1.00 95.69 102 ILE A CA 1
ATOM 776 C C . ILE A 1 102 ? 14.791 5.334 -26.433 1.00 95.69 102 ILE A C 1
ATOM 778 O O . ILE A 1 102 ? 15.404 5.953 -25.560 1.00 95.69 102 ILE A O 1
ATOM 782 N N . HIS A 1 103 ? 14.033 4.268 -26.168 1.00 94.31 103 HIS A N 1
ATOM 783 C CA . HIS A 1 103 ? 13.831 3.779 -24.808 1.00 94.31 103 HIS A CA 1
ATOM 784 C C . HIS A 1 103 ? 15.147 3.285 -24.196 1.00 94.31 103 HIS A C 1
ATOM 786 O O . HIS A 1 103 ? 15.482 3.656 -23.073 1.00 94.31 103 HIS A O 1
ATOM 792 N N . SER A 1 104 ? 15.926 2.524 -24.967 1.00 94.06 104 SER A N 1
ATOM 793 C CA . SER A 1 104 ? 17.211 1.961 -24.541 1.00 94.06 104 SER A CA 1
ATOM 794 C C . SER A 1 104 ? 18.301 3.025 -24.389 1.00 94.06 104 SER A C 1
ATOM 796 O O . SER A 1 104 ? 19.140 2.916 -23.500 1.00 94.06 104 SER A O 1
ATOM 798 N N . MET A 1 105 ? 18.282 4.079 -25.217 1.00 95.50 105 MET A N 1
ATOM 799 C CA . MET A 1 105 ? 19.233 5.198 -25.120 1.00 95.50 105 MET A CA 1
ATOM 800 C C . MET A 1 105 ? 19.057 6.043 -23.851 1.00 95.50 105 MET A C 1
ATOM 802 O O . MET A 1 105 ? 19.968 6.773 -23.456 1.00 95.50 105 MET A O 1
ATOM 806 N N . GLY A 1 106 ? 17.869 6.022 -23.243 1.00 93.81 106 GLY A N 1
ATOM 807 C CA . GLY A 1 106 ? 17.586 6.713 -21.985 1.00 93.81 106 GLY A CA 1
ATOM 808 C C . GLY A 1 106 ? 17.860 8.220 -21.985 1.00 93.81 106 GLY A C 1
ATOM 809 O O . GLY A 1 106 ? 18.141 8.821 -20.942 1.00 93.81 106 GLY A O 1
ATOM 810 N N . ARG A 1 107 ? 17.815 8.842 -23.174 1.00 94.44 107 ARG A N 1
ATOM 811 C CA . ARG A 1 107 ? 18.047 10.279 -23.407 1.00 94.44 107 ARG A CA 1
ATOM 812 C C . ARG A 1 107 ? 19.374 10.804 -22.824 1.00 94.44 107 ARG A C 1
ATOM 814 O O . ARG A 1 107 ? 19.449 11.983 -22.491 1.00 94.44 107 ARG A O 1
ATOM 821 N N . ALA A 1 108 ? 20.382 9.948 -22.628 1.00 93.25 108 ALA A N 1
ATOM 822 C CA . ALA A 1 108 ? 21.639 10.217 -21.904 1.00 93.25 108 ALA A CA 1
ATOM 823 C C . ALA A 1 108 ? 21.504 10.661 -20.424 1.00 93.25 108 ALA A C 1
ATOM 825 O O . ALA A 1 108 ? 22.417 10.460 -19.628 1.00 93.25 108 ALA A O 1
ATOM 826 N N . ILE A 1 109 ? 20.368 11.218 -20.002 1.00 93.31 109 ILE A N 1
ATOM 827 C CA . ILE A 1 109 ? 20.141 11.653 -18.621 1.00 93.31 109 ILE A CA 1
ATOM 828 C C . ILE A 1 109 ? 20.056 10.471 -17.649 1.00 93.31 109 ILE A C 1
ATOM 830 O O . ILE A 1 109 ? 20.408 10.613 -16.487 1.00 93.31 109 ILE A O 1
ATOM 834 N N . GLN A 1 110 ? 19.619 9.295 -18.113 1.00 90.88 110 GLN A N 1
ATOM 835 C CA . GLN A 1 110 ? 19.473 8.110 -17.260 1.00 90.88 110 GLN A CA 1
ATOM 836 C C . GLN A 1 110 ? 20.809 7.426 -16.921 1.00 90.88 110 GLN A C 1
ATOM 838 O O . GLN A 1 110 ? 20.827 6.538 -16.076 1.00 90.88 110 GLN A O 1
ATOM 843 N N . SER A 1 111 ? 21.921 7.849 -17.536 1.00 87.62 111 SER A N 1
ATOM 844 C CA . SER A 1 111 ? 23.284 7.473 -17.122 1.00 87.62 111 SER A CA 1
ATOM 845 C C . SER A 1 111 ? 23.915 8.453 -16.127 1.00 87.62 111 SER A C 1
ATOM 847 O O . SER A 1 111 ? 25.018 8.204 -15.647 1.00 87.62 111 SER A O 1
ATOM 849 N N . TYR A 1 112 ? 23.247 9.570 -15.823 1.00 71.44 112 TYR A N 1
ATOM 850 C CA . TYR A 1 112 ? 23.725 10.527 -14.831 1.00 71.44 112 TYR A CA 1
ATOM 851 C C . TYR A 1 112 ? 23.485 9.970 -13.422 1.00 71.44 112 TYR A C 1
ATOM 853 O O . TYR A 1 112 ? 22.343 9.742 -13.029 1.00 71.44 112 TYR A O 1
ATOM 861 N N . LEU A 1 113 ? 24.566 9.731 -12.678 1.00 58.50 113 LEU A N 1
ATOM 862 C CA . LEU A 1 113 ? 24.533 9.089 -11.357 1.00 58.50 113 LEU A CA 1
ATOM 863 C C . LEU A 1 113 ? 24.323 10.055 -10.177 1.00 58.50 113 LEU A C 1
ATOM 865 O O . LEU A 1 113 ? 24.271 9.590 -9.040 1.00 58.50 113 LEU A O 1
ATOM 869 N N . GLY A 1 114 ? 24.127 11.353 -10.434 1.00 50.81 114 GLY A N 1
ATOM 870 C CA . GLY A 1 114 ? 24.172 12.374 -9.381 1.00 50.81 114 GLY A CA 1
ATOM 871 C C . GLY A 1 114 ? 25.569 12.940 -9.237 1.00 50.81 114 GLY A C 1
ATOM 872 O O . GLY A 1 114 ? 26.496 12.146 -8.978 1.00 50.81 114 GLY A O 1
#